Protein AF-A0A9N8JIZ4-F1 (afdb_monomer_lite)

Organism: NCBI:txid2773715

Structure (mmCIF, N/CA/C/O backbone):
data_AF-A0A9N8JIZ4-F1
#
_entry.id   AF-A0A9N8JIZ4-F1
#
loop_
_atom_site.group_PDB
_atom_site.id
_atom_site.type_symbol
_atom_site.label_atom_id
_atom_site.label_alt_id
_atom_site.label_comp_id
_atom_site.label_asym_id
_atom_site.label_entity_id
_atom_site.label_seq_id
_atom_site.pdbx_PDB_ins_code
_atom_site.Cartn_x
_atom_site.Cartn_y
_atom_site.Cartn_z
_atom_site.occupancy
_atom_site.B_iso_or_equiv
_atom_site.auth_seq_id
_atom_site.auth_comp_id
_atom_site.auth_asym_id
_atom_site.auth_atom_id
_atom_site.pdbx_PDB_model_num
ATOM 1 N N . MET A 1 1 ? 1.428 -11.146 18.922 1.00 60.75 1 MET A N 1
ATOM 2 C CA . MET A 1 1 ? 2.592 -10.804 18.073 1.00 60.75 1 MET A CA 1
ATOM 3 C C . MET A 1 1 ? 3.379 -9.649 18.694 1.00 60.75 1 MET A C 1
ATOM 5 O O . MET A 1 1 ? 3.473 -8.574 18.127 1.00 60.75 1 MET A O 1
ATOM 9 N N . LEU A 1 2 ? 3.908 -9.842 19.907 1.00 78.75 2 LEU A N 1
ATOM 10 C CA . LEU A 1 2 ? 4.490 -8.734 20.681 1.00 78.75 2 LEU A CA 1
ATOM 11 C C . LEU A 1 2 ? 5.958 -8.470 20.294 1.00 78.75 2 LEU A C 1
ATOM 13 O O . LEU A 1 2 ? 6.386 -7.326 20.241 1.00 78.75 2 LEU A O 1
ATOM 17 N N . THR A 1 3 ? 6.704 -9.521 19.939 1.00 86.69 3 THR A N 1
ATOM 18 C CA . THR A 1 3 ? 8.111 -9.437 19.508 1.00 86.69 3 THR A CA 1
ATOM 19 C C . THR A 1 3 ? 8.297 -9.152 18.018 1.00 86.69 3 THR A C 1
ATOM 21 O O . THR A 1 3 ? 9.381 -8.745 17.617 1.00 86.69 3 THR A O 1
ATOM 24 N N . THR A 1 4 ? 7.266 -9.332 17.190 1.00 91.75 4 THR A N 1
ATOM 25 C CA . THR A 1 4 ? 7.319 -9.034 15.747 1.00 91.75 4 THR A CA 1
ATOM 26 C C . THR A 1 4 ? 6.972 -7.579 15.444 1.00 91.75 4 THR A C 1
ATOM 28 O O . THR A 1 4 ? 7.539 -6.996 14.531 1.00 91.75 4 THR A O 1
ATOM 31 N N . LEU A 1 5 ? 6.122 -6.955 16.265 1.00 87.38 5 LEU A N 1
ATOM 32 C CA . LEU A 1 5 ? 5.761 -5.538 16.172 1.00 87.38 5 LEU A CA 1
ATOM 33 C C . LEU A 1 5 ? 6.977 -4.587 16.050 1.00 87.38 5 LEU A C 1
ATOM 35 O O . LEU A 1 5 ? 6.955 -3.739 15.158 1.00 87.38 5 LEU A O 1
ATOM 39 N N . PRO A 1 6 ? 8.064 -4.717 16.844 1.00 86.88 6 PRO A N 1
ATOM 40 C CA . PRO A 1 6 ? 9.241 -3.862 16.669 1.00 86.88 6 PRO A CA 1
ATOM 41 C C . PRO A 1 6 ? 9.963 -4.073 15.330 1.00 86.88 6 PRO A C 1
ATOM 43 O O . PRO A 1 6 ? 10.518 -3.116 14.794 1.00 86.88 6 PRO A O 1
ATOM 46 N N . LEU A 1 7 ? 9.944 -5.290 14.773 1.00 90.25 7 LEU A N 1
ATOM 47 C CA . LEU A 1 7 ? 10.554 -5.579 13.473 1.00 90.25 7 LEU A CA 1
ATOM 48 C C . LEU A 1 7 ? 9.746 -4.935 12.336 1.00 90.25 7 LEU A C 1
ATOM 50 O O . LEU A 1 7 ? 10.314 -4.255 11.487 1.00 90.25 7 LEU A O 1
ATOM 54 N N . GLU A 1 8 ? 8.421 -5.080 12.358 1.00 90.25 8 GLU A N 1
ATOM 55 C CA . GLU A 1 8 ? 7.528 -4.485 11.353 1.00 90.25 8 GLU A CA 1
ATOM 56 C C . GLU A 1 8 ? 7.572 -2.948 11.404 1.00 90.25 8 GLU A C 1
ATOM 58 O O . GLU A 1 8 ? 7.699 -2.279 10.378 1.00 90.25 8 GLU A O 1
ATOM 63 N N . ALA A 1 9 ? 7.553 -2.366 12.610 1.00 89.62 9 ALA A N 1
ATOM 64 C CA . ALA A 1 9 ? 7.657 -0.919 12.794 1.00 89.62 9 ALA A CA 1
ATOM 65 C C . ALA A 1 9 ? 9.002 -0.361 12.299 1.00 89.62 9 ALA A C 1
ATOM 67 O O . ALA A 1 9 ? 9.046 0.753 11.774 1.00 89.62 9 ALA A O 1
ATOM 68 N N . PHE A 1 10 ? 10.089 -1.132 12.424 1.00 90.94 10 PHE A N 1
ATOM 69 C CA . PHE A 1 10 ? 11.391 -0.760 11.876 1.00 90.94 10 PHE A CA 1
ATOM 70 C C . PHE A 1 10 ? 11.347 -0.663 10.348 1.00 90.94 10 PHE A C 1
ATOM 72 O O . PHE A 1 10 ? 11.764 0.356 9.801 1.00 90.94 10 PHE A O 1
ATOM 79 N N . VAL A 1 11 ? 10.792 -1.673 9.668 1.00 92.56 11 VAL A N 1
ATOM 80 C CA . VAL A 1 11 ? 10.683 -1.681 8.200 1.00 92.56 11 VAL A CA 1
ATOM 81 C C . VAL A 1 11 ? 9.792 -0.537 7.713 1.00 92.56 11 VAL A C 1
ATOM 83 O O . VAL A 1 11 ? 10.194 0.212 6.823 1.00 92.56 11 VAL A O 1
ATOM 86 N N . CYS A 1 12 ? 8.625 -0.332 8.331 1.00 90.94 12 CYS A N 1
ATOM 87 C CA . CYS A 1 12 ? 7.721 0.765 7.975 1.00 90.94 12 CYS A CA 1
ATOM 88 C C . CYS A 1 12 ? 8.390 2.137 8.130 1.00 90.94 12 CYS A C 1
ATOM 90 O O . CYS A 1 12 ? 8.325 2.966 7.221 1.00 90.94 12 CYS A O 1
ATOM 92 N N . ARG A 1 13 ? 9.075 2.375 9.256 1.00 91.62 13 ARG A N 1
ATOM 93 C CA . ARG A 1 13 ? 9.784 3.636 9.507 1.00 91.62 13 ARG A CA 1
ATOM 94 C C . ARG A 1 13 ? 10.907 3.860 8.497 1.00 91.62 13 ARG A C 1
ATOM 96 O O . ARG A 1 13 ? 11.057 4.977 8.011 1.00 91.62 13 ARG A O 1
ATOM 103 N N . GLU A 1 14 ? 11.681 2.824 8.181 1.00 90.06 14 GLU A N 1
ATOM 104 C CA . GLU A 1 14 ? 12.797 2.917 7.236 1.00 90.06 14 GLU A CA 1
ATOM 105 C C . GLU A 1 14 ? 12.311 3.287 5.830 1.00 90.06 14 GLU A C 1
ATOM 107 O O . GLU A 1 14 ? 12.843 4.211 5.216 1.00 90.06 14 GLU A O 1
ATOM 112 N N . VAL A 1 15 ? 11.238 2.647 5.351 1.00 91.25 15 VAL A N 1
ATOM 113 C CA . VAL A 1 15 ? 10.636 2.958 4.044 1.00 91.25 15 VAL A CA 1
ATOM 114 C C . VAL A 1 15 ? 10.089 4.388 4.010 1.00 91.25 15 VAL A C 1
ATOM 116 O O . VAL A 1 15 ? 10.321 5.109 3.039 1.00 91.25 15 VAL A O 1
ATOM 119 N N . MET A 1 16 ? 9.404 4.835 5.070 1.00 88.88 16 MET A N 1
ATOM 120 C CA . MET A 1 16 ? 8.899 6.212 5.159 1.00 88.88 16 MET A CA 1
ATOM 121 C C . MET A 1 16 ? 10.032 7.242 5.170 1.00 88.88 16 MET A C 1
ATOM 123 O O . MET A 1 16 ? 9.935 8.265 4.493 1.00 88.88 16 MET A O 1
ATOM 127 N N . ASN A 1 17 ? 11.111 6.975 5.909 1.00 89.12 17 ASN A N 1
ATOM 128 C CA . ASN A 1 17 ? 12.254 7.877 5.982 1.00 89.12 17 ASN A CA 1
ATOM 129 C C . ASN A 1 17 ? 13.000 7.945 4.643 1.00 89.12 17 ASN A C 1
ATOM 131 O O . ASN A 1 17 ? 13.322 9.034 4.180 1.00 89.12 17 ASN A O 1
ATOM 135 N N . LEU A 1 18 ? 13.190 6.802 3.977 1.00 89.31 18 LEU A N 1
ATOM 136 C CA . LEU A 1 18 ? 13.806 6.745 2.653 1.00 89.31 18 LEU A CA 1
ATOM 137 C C . LEU A 1 18 ? 12.977 7.494 1.598 1.00 89.31 18 LEU A C 1
ATOM 139 O O . LEU A 1 18 ? 13.546 8.170 0.745 1.00 89.31 18 LEU A O 1
ATOM 143 N N . TYR A 1 19 ? 11.646 7.395 1.654 1.00 87.62 19 TYR A N 1
ATOM 144 C CA . TYR A 1 19 ? 10.762 8.043 0.683 1.00 87.62 19 TYR A CA 1
ATOM 145 C C . TYR A 1 19 ? 10.642 9.560 0.895 1.00 87.62 19 TYR A C 1
ATOM 147 O O . TYR A 1 19 ? 10.717 10.317 -0.070 1.00 87.62 19 TYR A O 1
ATOM 155 N N . TYR A 1 20 ? 10.465 10.016 2.142 1.00 84.38 20 TYR A N 1
ATOM 156 C CA . TYR A 1 20 ? 10.225 11.434 2.442 1.00 84.38 20 TYR A CA 1
ATOM 157 C C . TYR A 1 20 ? 11.496 12.239 2.748 1.00 84.38 20 TYR A C 1
ATOM 159 O O . TYR A 1 20 ? 11.562 13.412 2.392 1.00 84.38 20 TYR A O 1
ATOM 167 N N . PHE A 1 21 ? 12.506 11.639 3.384 1.00 83.12 21 PHE A N 1
ATOM 168 C CA . PHE A 1 21 ? 13.685 12.339 3.913 1.00 83.12 21 PHE A CA 1
ATOM 169 C C . PHE A 1 21 ? 14.996 11.633 3.543 1.00 83.12 21 PHE A C 1
ATOM 171 O O . PHE A 1 21 ? 15.882 11.456 4.375 1.00 83.12 21 PHE A O 1
ATOM 178 N N . SER A 1 22 ? 15.148 11.261 2.269 1.00 75.12 22 SER A N 1
ATOM 179 C CA . SER A 1 22 ? 16.329 10.525 1.779 1.00 75.12 22 SER A CA 1
ATOM 180 C C . SER A 1 22 ? 17.684 11.207 2.032 1.00 75.12 22 SER A C 1
ATOM 182 O O . SER A 1 22 ? 18.708 10.531 2.011 1.00 75.12 22 SER A O 1
ATOM 184 N N . HIS A 1 23 ? 17.705 12.530 2.236 1.00 74.62 23 HIS A N 1
ATOM 185 C CA . HIS A 1 23 ? 18.923 13.345 2.338 1.00 74.62 23 HIS A CA 1
ATOM 186 C C . HIS A 1 23 ? 19.117 14.043 3.692 1.00 74.62 23 HIS A C 1
ATOM 188 O O . HIS A 1 23 ? 20.072 14.806 3.841 1.00 74.62 23 HIS A O 1
ATOM 194 N N . GLU A 1 24 ? 18.247 13.816 4.678 1.00 76.00 24 GLU A N 1
ATOM 195 C CA . GLU A 1 24 ? 18.346 14.498 5.972 1.00 76.00 24 GLU A CA 1
ATOM 196 C C . GLU A 1 24 ? 18.930 13.590 7.060 1.00 76.00 24 GLU A C 1
ATOM 198 O O . GLU A 1 24 ? 18.720 12.377 7.073 1.00 76.00 24 GLU A O 1
ATOM 203 N N . ALA A 1 25 ? 19.708 14.188 7.967 1.00 76.50 25 ALA A N 1
ATOM 204 C CA . ALA A 1 25 ? 20.333 13.473 9.071 1.00 76.50 25 ALA A CA 1
ATOM 205 C C . ALA A 1 25 ? 19.291 12.976 10.087 1.00 76.50 25 ALA A C 1
ATOM 207 O O . ALA A 1 25 ? 18.153 13.442 10.140 1.00 76.50 25 ALA A O 1
ATOM 208 N N . PHE A 1 26 ? 19.698 12.013 10.913 1.00 77.69 26 PHE A N 1
ATOM 209 C CA . PHE A 1 26 ? 18.827 11.421 11.920 1.00 77.69 26 PHE A CA 1
ATOM 210 C C . PHE A 1 26 ? 18.359 12.457 12.951 1.00 77.69 26 PHE A C 1
ATOM 212 O O . PHE A 1 26 ? 19.157 12.952 13.747 1.00 77.69 26 PHE A O 1
ATOM 219 N N . ASP A 1 27 ? 17.049 12.702 12.984 1.00 83.19 27 ASP A N 1
ATOM 220 C CA . ASP A 1 27 ? 16.397 13.548 13.981 1.00 83.19 27 ASP A CA 1
ATOM 221 C C . ASP A 1 27 ? 15.565 12.699 14.966 1.00 83.19 27 ASP A C 1
ATOM 223 O O . ASP A 1 27 ? 14.594 12.044 14.556 1.00 83.19 27 ASP A O 1
ATOM 227 N N . PRO A 1 28 ? 15.853 12.744 16.282 1.00 83.38 28 PRO A N 1
ATOM 228 C CA . PRO A 1 28 ? 15.132 11.948 17.280 1.00 83.38 28 PRO A CA 1
ATOM 229 C C . PRO A 1 28 ? 13.647 12.331 17.389 1.00 83.38 28 PRO A C 1
ATOM 231 O O . PRO A 1 28 ? 12.799 11.467 17.606 1.00 83.38 28 PRO A O 1
ATOM 234 N N . ASN A 1 29 ? 13.300 13.602 17.163 1.00 86.38 29 ASN A N 1
ATOM 235 C CA . ASN A 1 29 ? 11.908 14.061 17.202 1.00 86.38 29 ASN A CA 1
ATOM 236 C C . ASN A 1 29 ? 11.066 13.445 16.073 1.00 86.38 29 ASN A C 1
ATOM 238 O O . ASN A 1 29 ? 9.941 13.009 16.308 1.00 86.38 29 ASN A O 1
ATOM 242 N N . ARG A 1 30 ? 11.617 13.34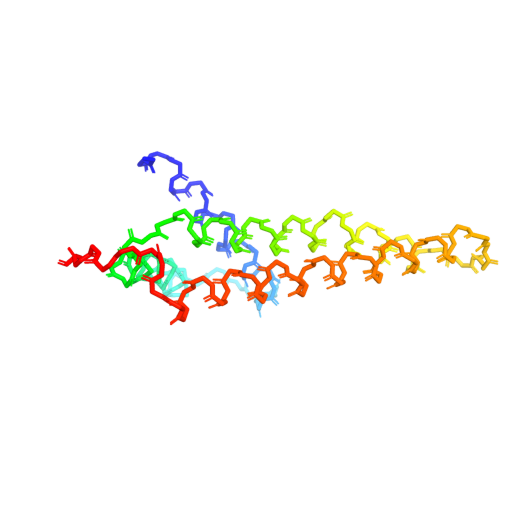5 14.856 1.00 83.19 30 ARG A N 1
ATOM 243 C CA . ARG A 1 30 ? 10.920 12.739 13.706 1.00 83.19 30 ARG A CA 1
ATOM 244 C C . ARG A 1 30 ? 10.719 11.249 13.907 1.00 83.19 30 ARG A C 1
ATOM 246 O O . ARG A 1 30 ? 9.654 10.718 13.605 1.00 83.19 30 ARG A O 1
ATOM 253 N N . HIS A 1 31 ? 11.730 10.595 14.470 1.00 87.88 31 HIS A N 1
ATOM 254 C CA . HIS A 1 31 ? 11.664 9.185 14.813 1.00 87.88 31 HIS A CA 1
ATOM 255 C C . HIS A 1 31 ? 10.510 8.888 15.773 1.00 87.88 31 HIS A C 1
ATOM 257 O O . HIS A 1 31 ? 9.738 7.953 15.544 1.00 87.88 31 HIS A O 1
ATOM 263 N N . LEU A 1 32 ? 10.373 9.697 16.829 1.00 89.62 32 LEU A N 1
ATOM 264 C CA . LEU A 1 32 ? 9.288 9.561 17.795 1.00 89.62 32 LEU A CA 1
ATOM 265 C C . LEU A 1 32 ? 7.926 9.810 17.143 1.00 89.62 32 LEU A C 1
ATOM 267 O O . LEU A 1 32 ? 7.026 8.992 17.322 1.00 89.62 32 LEU A O 1
ATOM 271 N N . ILE A 1 33 ? 7.780 10.872 16.345 1.00 90.88 33 ILE A N 1
ATOM 272 C CA . ILE A 1 33 ? 6.518 11.197 15.657 1.00 90.88 33 ILE A CA 1
ATOM 273 C C . ILE A 1 33 ? 6.087 10.069 14.706 1.00 90.88 33 ILE A C 1
ATOM 275 O O . ILE A 1 33 ? 4.946 9.623 14.770 1.00 90.88 33 ILE A O 1
ATOM 279 N N . LEU A 1 34 ? 6.988 9.557 13.861 1.00 89.88 34 LEU A N 1
ATOM 280 C CA . LEU A 1 34 ? 6.664 8.479 12.917 1.00 89.88 34 LEU A CA 1
ATOM 281 C C . LEU A 1 34 ? 6.265 7.184 13.630 1.00 89.88 34 LEU A C 1
ATOM 283 O O . LEU A 1 34 ? 5.273 6.551 13.274 1.00 89.88 34 LEU A O 1
ATOM 287 N N . THR A 1 35 ? 7.019 6.802 14.661 1.00 91.50 35 THR A N 1
ATOM 288 C CA . THR A 1 35 ? 6.764 5.554 15.391 1.00 91.50 35 THR A CA 1
ATOM 289 C C . THR A 1 35 ? 5.460 5.641 16.185 1.00 91.50 35 THR A C 1
ATOM 291 O O . THR A 1 35 ? 4.650 4.718 16.146 1.00 91.50 35 THR A O 1
ATOM 294 N N . THR A 1 36 ? 5.210 6.765 16.865 1.00 92.00 36 THR A N 1
ATOM 295 C CA . THR A 1 36 ? 3.945 6.986 17.588 1.00 92.00 36 THR A CA 1
ATOM 296 C C . THR A 1 36 ? 2.749 7.037 16.644 1.00 92.00 36 THR A C 1
ATOM 298 O O . THR A 1 36 ? 1.737 6.408 16.938 1.00 92.00 36 THR A O 1
ATOM 301 N N . ALA A 1 37 ? 2.866 7.685 15.482 1.00 93.00 37 ALA A N 1
ATOM 302 C CA . ALA A 1 37 ? 1.809 7.696 14.472 1.00 93.00 37 ALA A CA 1
ATOM 303 C C . ALA A 1 37 ? 1.493 6.286 13.933 1.00 93.00 37 ALA A C 1
ATOM 305 O O . ALA A 1 37 ? 0.321 5.925 13.801 1.00 93.00 37 ALA A O 1
ATOM 306 N N . LEU A 1 38 ? 2.513 5.459 13.673 1.00 91.12 38 LEU A N 1
ATOM 307 C CA . LEU A 1 38 ? 2.334 4.063 13.250 1.00 91.12 38 LEU A CA 1
ATOM 308 C C . LEU A 1 38 ? 1.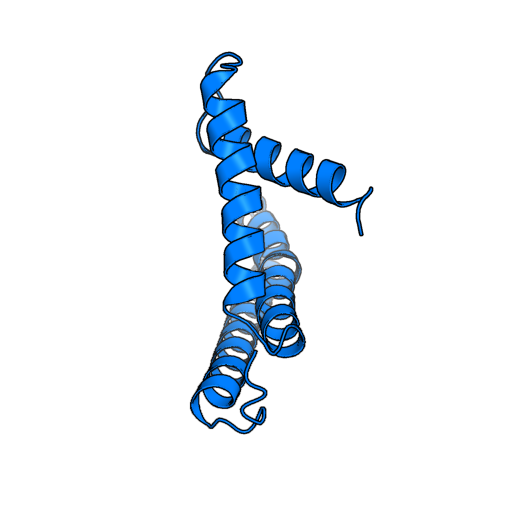607 3.230 14.315 1.00 91.12 38 LEU A C 1
ATOM 310 O O . LEU A 1 38 ? 0.662 2.511 14.003 1.00 91.12 38 LEU A O 1
ATOM 314 N N . VAL A 1 39 ? 2.001 3.355 15.584 1.00 92.19 39 VAL A N 1
ATOM 315 C CA . VAL A 1 39 ? 1.366 2.603 16.677 1.00 92.19 39 VAL A CA 1
ATOM 316 C C . VAL A 1 39 ? -0.069 3.078 16.923 1.00 92.19 39 VAL A C 1
ATOM 318 O O . VAL A 1 39 ? -0.966 2.250 17.068 1.00 92.19 39 VAL A O 1
ATOM 321 N N . ILE A 1 40 ? -0.314 4.392 16.923 1.00 93.12 40 ILE A N 1
ATOM 322 C CA . ILE A 1 40 ? -1.653 4.962 17.130 1.00 93.12 40 ILE A CA 1
ATOM 323 C C . ILE A 1 40 ? -2.591 4.599 15.976 1.00 93.12 40 ILE A C 1
ATOM 325 O O . ILE A 1 40 ? -3.744 4.263 16.224 1.00 93.12 40 ILE A O 1
ATOM 329 N N . SER A 1 41 ? -2.124 4.623 14.726 1.00 90.88 41 SER A N 1
ATOM 330 C CA . SER A 1 41 ? -2.951 4.217 13.580 1.00 90.88 41 SER A CA 1
ATOM 331 C C . SER A 1 41 ? -3.302 2.728 13.621 1.00 90.88 41 SER A C 1
ATOM 333 O O . SER A 1 41 ? -4.463 2.378 13.413 1.00 90.88 41 SER A O 1
ATOM 335 N N . ALA A 1 42 ? -2.348 1.860 13.975 1.00 89.06 42 ALA A N 1
ATOM 336 C CA . ALA A 1 42 ? -2.611 0.438 14.186 1.00 89.06 42 ALA A CA 1
ATOM 337 C C . ALA A 1 42 ? -3.622 0.205 15.325 1.00 89.06 42 ALA A C 1
ATOM 339 O O . ALA A 1 42 ? -4.565 -0.573 15.172 1.00 89.06 42 ALA A O 1
ATOM 340 N N . MET A 1 43 ? -3.469 0.921 16.442 1.00 89.44 43 MET A N 1
ATOM 341 C CA . MET A 1 43 ? -4.417 0.885 17.557 1.00 89.44 43 MET A CA 1
ATOM 342 C C . MET A 1 43 ? -5.806 1.381 17.133 1.00 89.44 43 MET A C 1
ATOM 344 O O . MET A 1 43 ? -6.803 0.736 17.440 1.00 89.44 43 MET A O 1
ATOM 348 N N . GLY A 1 44 ? -5.884 2.487 16.391 1.00 89.06 44 GLY A N 1
ATOM 349 C CA . GLY A 1 44 ? -7.139 3.047 15.890 1.00 89.06 44 GLY A CA 1
ATOM 350 C C . GLY A 1 44 ? -7.875 2.080 14.965 1.00 89.06 44 GLY A C 1
ATOM 351 O O . GLY A 1 44 ? -9.062 1.841 15.158 1.00 89.06 44 GLY A O 1
ATOM 352 N N . LEU A 1 45 ? -7.170 1.450 14.020 1.00 84.94 45 LEU A N 1
ATOM 353 C CA . LEU A 1 45 ? -7.746 0.410 13.162 1.00 84.94 45 LEU A CA 1
ATOM 354 C C . LEU A 1 45 ? -8.268 -0.781 13.971 1.00 84.94 45 LEU A C 1
ATOM 356 O O . LEU A 1 45 ? -9.340 -1.294 13.659 1.00 84.94 45 LEU A O 1
ATOM 360 N N . SER A 1 46 ? -7.552 -1.179 15.026 1.00 84.62 46 SER A N 1
ATOM 361 C CA . SER A 1 46 ? -7.984 -2.257 15.921 1.00 84.62 46 SER A CA 1
ATOM 362 C C . SER A 1 46 ? -9.229 -1.910 16.739 1.00 84.62 46 SER A C 1
ATOM 364 O O . SER A 1 46 ? -9.943 -2.825 17.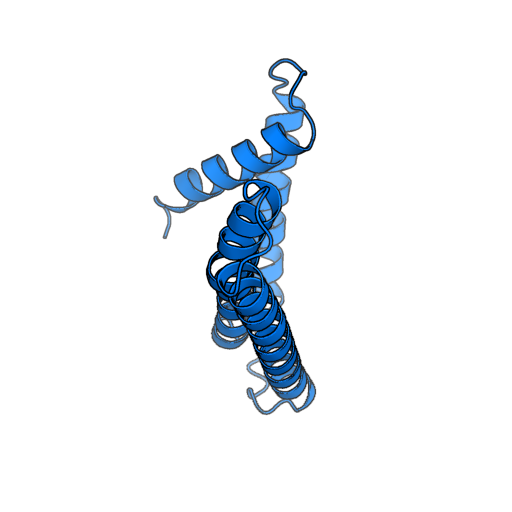131 1.00 84.62 46 SER A O 1
ATOM 366 N N . LEU A 1 47 ? -9.472 -0.629 17.035 1.00 84.38 47 LEU A N 1
ATOM 367 C CA . LEU A 1 47 ? -10.663 -0.180 17.764 1.00 84.38 47 LEU A CA 1
ATOM 368 C C . LEU A 1 47 ? -11.863 0.044 16.839 1.00 84.38 47 LEU A C 1
ATOM 370 O O . LEU A 1 47 ? -12.998 -0.165 17.247 1.00 84.38 47 LEU A O 1
ATOM 374 N N . LEU A 1 48 ? -11.618 0.483 15.603 1.00 79.75 48 LEU A N 1
ATOM 375 C CA . LEU A 1 48 ? -12.669 0.756 14.619 1.00 79.75 48 LEU A CA 1
ATOM 376 C C . LEU A 1 48 ? -13.156 -0.505 13.897 1.00 79.75 48 LEU A C 1
ATOM 378 O O . LEU A 1 48 ? -14.266 -0.519 13.373 1.00 79.75 48 LEU A O 1
ATOM 382 N N . THR A 1 49 ? -12.329 -1.549 13.840 1.00 76.81 49 THR A N 1
ATOM 383 C CA . THR A 1 49 ? -12.623 -2.760 13.074 1.00 76.81 49 THR A CA 1
ATOM 384 C C . THR A 1 49 ? -12.923 -3.925 14.009 1.00 76.81 49 THR A C 1
ATOM 386 O O . THR A 1 49 ? -12.010 -4.469 14.624 1.00 76.81 49 THR A O 1
ATOM 389 N N . CYS A 1 50 ? -14.179 -4.369 14.051 1.00 73.56 50 CYS A N 1
ATOM 390 C CA . CYS A 1 50 ? -14.545 -5.602 14.755 1.00 73.56 50 CYS A CA 1
ATOM 391 C C . CYS A 1 50 ? -14.271 -6.861 13.898 1.00 73.56 50 CYS A C 1
ATOM 393 O O . CYS A 1 50 ? -13.969 -7.924 14.436 1.00 73.56 50 CYS A O 1
ATOM 395 N N . ASP A 1 51 ? -14.240 -6.721 12.566 1.00 77.81 51 ASP A N 1
ATOM 396 C CA . ASP A 1 51 ? -13.911 -7.789 11.613 1.00 77.81 51 ASP A CA 1
ATOM 397 C C . ASP A 1 51 ? -12.493 -7.660 11.032 1.00 77.81 51 ASP A C 1
ATOM 399 O O . ASP A 1 51 ? -12.289 -7.194 9.905 1.00 77.81 51 ASP A O 1
ATOM 403 N N . LEU A 1 52 ? -11.484 -8.141 11.768 1.00 80.75 52 LEU A N 1
ATOM 404 C CA . LEU A 1 52 ? -10.097 -8.170 11.273 1.00 80.75 52 LEU A CA 1
ATOM 405 C C . LEU A 1 52 ? -9.957 -8.971 9.965 1.00 80.75 52 LEU A C 1
ATOM 407 O O . LEU A 1 52 ? -9.081 -8.677 9.154 1.00 80.75 52 LEU A O 1
ATOM 411 N N . GLY A 1 53 ? -10.828 -9.961 9.736 1.00 81.62 53 GLY A N 1
ATOM 412 C CA . GLY A 1 53 ? -10.819 -10.789 8.529 1.00 81.62 53 GLY A CA 1
ATOM 413 C C . GLY A 1 53 ? -11.057 -9.991 7.245 1.00 81.62 53 GLY A C 1
ATOM 414 O O . GLY A 1 53 ? -10.314 -10.166 6.283 1.00 81.62 53 GLY A O 1
ATOM 415 N N . ILE A 1 54 ? -12.027 -9.070 7.240 1.00 81.88 54 ILE A N 1
ATOM 416 C CA . ILE A 1 54 ? -12.319 -8.229 6.065 1.00 81.88 54 ILE A CA 1
ATOM 417 C C . ILE A 1 54 ? -11.162 -7.261 5.804 1.00 81.88 54 ILE A C 1
ATOM 419 O O . ILE A 1 54 ? -10.767 -7.057 4.656 1.00 81.88 54 ILE A O 1
ATOM 423 N N . VAL A 1 55 ? -10.575 -6.699 6.864 1.00 85.00 55 VAL A N 1
ATOM 424 C CA . VAL A 1 55 ? -9.420 -5.802 6.732 1.00 85.00 55 VAL A CA 1
ATOM 425 C C . VAL A 1 55 ? -8.200 -6.547 6.200 1.00 85.00 55 VAL A C 1
ATOM 427 O O . VAL A 1 55 ? -7.529 -6.037 5.305 1.00 85.00 55 VAL A O 1
ATOM 430 N N . PHE A 1 56 ? -7.929 -7.765 6.668 1.00 86.00 56 PHE A N 1
ATOM 431 C CA . PHE A 1 56 ? -6.842 -8.579 6.125 1.00 86.00 56 PHE A CA 1
ATOM 432 C C . PHE A 1 56 ? -7.109 -9.055 4.693 1.00 86.00 56 PHE A C 1
ATOM 434 O O . PHE A 1 56 ? -6.170 -9.073 3.900 1.00 86.00 56 PHE A O 1
ATOM 441 N N . GLU A 1 57 ? -8.355 -9.371 4.322 1.00 87.50 57 GLU A N 1
ATOM 442 C CA . GLU A 1 57 ? -8.737 -9.675 2.932 1.00 87.50 57 GLU A CA 1
ATOM 443 C C . GLU A 1 57 ? -8.453 -8.466 2.024 1.00 87.50 57 GLU A C 1
ATOM 445 O O . GLU A 1 57 ? -7.799 -8.602 0.991 1.00 87.50 57 GLU A O 1
ATOM 450 N N . LEU A 1 58 ? -8.855 -7.263 2.448 1.00 88.19 58 LEU A N 1
ATOM 451 C CA . LEU A 1 58 ? -8.665 -6.024 1.694 1.00 88.19 58 LEU A CA 1
ATOM 452 C C . LEU A 1 58 ? -7.185 -5.618 1.580 1.00 88.19 58 LEU A C 1
ATOM 454 O O . LEU A 1 58 ? -6.679 -5.374 0.481 1.00 88.19 58 LEU A O 1
ATOM 458 N N . VAL A 1 59 ? -6.476 -5.535 2.706 1.00 90.12 59 VAL A N 1
ATOM 459 C CA . VAL A 1 59 ? -5.063 -5.120 2.750 1.00 90.12 59 VAL A CA 1
ATOM 460 C C . VAL A 1 59 ? -4.174 -6.177 2.096 1.00 90.12 59 VAL A C 1
ATOM 462 O O . VAL A 1 59 ? -3.260 -5.841 1.342 1.00 90.12 59 VAL A O 1
ATOM 465 N N . GLY A 1 60 ? -4.463 -7.459 2.322 1.00 89.75 60 GLY A N 1
ATOM 466 C CA . GLY A 1 60 ? -3.751 -8.574 1.708 1.00 89.75 60 GLY A CA 1
ATOM 467 C C . GLY A 1 60 ? -3.930 -8.603 0.192 1.00 89.75 60 GLY A C 1
ATOM 468 O O . GLY A 1 60 ? -2.942 -8.681 -0.535 1.00 89.75 60 GLY A O 1
ATOM 469 N N . ALA A 1 61 ? -5.163 -8.458 -0.306 1.00 89.31 61 ALA A N 1
ATOM 470 C CA . ALA A 1 61 ? -5.421 -8.445 -1.744 1.00 89.31 61 ALA A CA 1
ATOM 471 C C . ALA A 1 61 ? -4.759 -7.248 -2.443 1.00 89.31 61 ALA A C 1
ATOM 473 O O . ALA A 1 61 ? -4.139 -7.415 -3.493 1.00 89.31 61 ALA A O 1
ATOM 474 N N . THR A 1 62 ? -4.852 -6.048 -1.866 1.00 90.94 62 THR A N 1
ATOM 475 C CA . THR A 1 62 ? -4.286 -4.828 -2.470 1.00 90.94 62 THR A CA 1
ATOM 476 C C . THR A 1 62 ? -2.756 -4.846 -2.487 1.00 90.94 62 THR A C 1
ATOM 478 O O . THR A 1 62 ? -2.154 -4.618 -3.539 1.00 90.94 62 THR A O 1
ATOM 481 N N . SER A 1 63 ? -2.114 -5.183 -1.363 1.00 92.56 63 SER A N 1
ATOM 482 C CA . SER A 1 63 ? -0.648 -5.254 -1.271 1.00 92.56 63 SER A CA 1
ATOM 483 C C . SER A 1 63 ? -0.058 -6.376 -2.133 1.00 92.56 63 SER A C 1
ATOM 485 O O . SER A 1 63 ? 0.905 -6.138 -2.866 1.00 92.56 63 SER A O 1
ATOM 487 N N . ALA A 1 64 ? -0.667 -7.567 -2.138 1.00 91.38 64 ALA A N 1
ATOM 488 C CA . ALA A 1 64 ? -0.220 -8.676 -2.977 1.00 91.38 64 ALA A CA 1
ATOM 489 C C . ALA A 1 64 ? -0.364 -8.355 -4.470 1.00 91.38 64 ALA A C 1
ATOM 491 O O . ALA A 1 64 ? 0.561 -8.612 -5.240 1.00 91.38 64 ALA A O 1
ATOM 492 N N . CYS A 1 65 ? -1.478 -7.745 -4.894 1.00 91.56 65 CYS A N 1
ATOM 493 C CA . CYS A 1 65 ? -1.661 -7.386 -6.301 1.00 91.56 65 CYS A CA 1
ATOM 494 C C . CYS A 1 65 ? -0.654 -6.325 -6.758 1.00 91.56 65 CYS A C 1
ATOM 496 O O . CYS A 1 65 ? -0.073 -6.456 -7.837 1.00 91.56 65 CYS A O 1
ATOM 498 N N . ALA A 1 66 ? -0.396 -5.311 -5.928 1.00 90.81 66 ALA A N 1
ATOM 499 C CA . ALA A 1 66 ? 0.589 -4.281 -6.232 1.00 90.81 66 ALA A CA 1
ATOM 500 C C . ALA A 1 66 ? 2.005 -4.863 -6.390 1.00 90.81 66 ALA A C 1
ATOM 502 O O . ALA A 1 66 ? 2.700 -4.562 -7.364 1.00 90.81 66 ALA A O 1
ATOM 503 N N . LEU A 1 67 ? 2.425 -5.735 -5.471 1.00 90.62 67 LEU A N 1
ATOM 504 C CA . LEU A 1 67 ? 3.782 -6.284 -5.470 1.00 90.62 67 LEU A CA 1
ATOM 505 C C . LEU A 1 67 ? 3.985 -7.434 -6.463 1.00 90.62 67 LEU A C 1
ATOM 507 O O . LEU A 1 67 ? 5.084 -7.569 -6.988 1.00 90.62 67 LEU A O 1
ATOM 511 N N . ALA A 1 68 ? 2.966 -8.252 -6.741 1.00 91.69 68 ALA A N 1
ATOM 512 C CA . ALA A 1 68 ? 3.098 -9.413 -7.626 1.00 91.69 68 ALA A CA 1
ATOM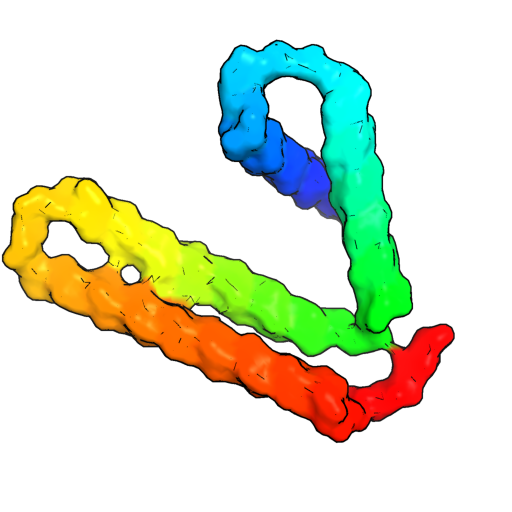 513 C C . ALA A 1 68 ? 2.751 -9.100 -9.089 1.00 91.69 68 ALA A C 1
ATOM 515 O O . ALA A 1 68 ? 3.468 -9.526 -9.994 1.00 91.69 68 ALA A O 1
ATOM 516 N N . TYR A 1 69 ? 1.672 -8.349 -9.340 1.00 89.06 69 TYR A N 1
ATOM 517 C CA . TYR A 1 69 ? 1.170 -8.111 -10.700 1.00 89.06 69 TYR A CA 1
ATOM 518 C C . TYR A 1 69 ? 1.583 -6.762 -11.290 1.00 89.06 69 TYR A C 1
ATOM 520 O O . TYR A 1 69 ? 1.621 -6.631 -12.511 1.00 89.06 69 TYR A O 1
ATOM 528 N N . ILE A 1 70 ? 1.885 -5.756 -10.462 1.00 88.06 70 ILE A N 1
ATOM 529 C CA . ILE A 1 70 ? 2.143 -4.391 -10.945 1.00 88.06 70 ILE A CA 1
ATOM 530 C C . ILE A 1 70 ? 3.643 -4.074 -10.944 1.00 88.06 70 ILE A C 1
ATOM 532 O O . ILE A 1 70 ? 4.184 -3.670 -11.974 1.00 88.06 70 ILE A O 1
ATOM 536 N N . LEU A 1 71 ? 4.339 -4.294 -9.826 1.00 88.50 71 LEU A N 1
ATOM 537 C CA . LEU A 1 71 ? 5.739 -3.884 -9.665 1.00 88.50 71 LEU A CA 1
ATOM 538 C C . LEU A 1 71 ? 6.723 -4.627 -10.603 1.00 88.50 71 LEU A C 1
ATOM 540 O O . LEU A 1 71 ? 7.470 -3.943 -11.308 1.00 88.50 71 LEU A O 1
ATOM 544 N N . PRO A 1 72 ? 6.723 -5.973 -10.717 1.00 89.06 72 PRO A N 1
ATOM 545 C CA . PRO A 1 72 ? 7.691 -6.683 -11.557 1.00 89.06 72 PRO A CA 1
ATOM 546 C C . PRO A 1 72 ? 7.531 -6.377 -13.057 1.00 89.06 72 PRO A C 1
ATOM 548 O O . PRO A 1 72 ? 8.537 -6.078 -13.710 1.00 89.06 72 PRO A O 1
ATOM 551 N N . PRO A 1 73 ? 6.304 -6.358 -13.626 1.00 88.81 73 PRO A N 1
ATOM 552 C CA . PRO A 1 73 ? 6.107 -5.970 -15.021 1.00 88.81 73 PRO A CA 1
ATOM 553 C C . PRO A 1 73 ? 6.452 -4.503 -15.293 1.00 88.81 73 PRO A C 1
ATOM 555 O O . PRO A 1 73 ? 7.010 -4.202 -16.346 1.00 88.81 73 PRO A O 1
ATOM 558 N N . LEU A 1 74 ? 6.188 -3.582 -14.355 1.00 86.31 74 LEU A N 1
ATOM 559 C CA . LEU A 1 74 ? 6.602 -2.181 -14.497 1.00 86.31 74 LEU A CA 1
ATOM 560 C C . LEU A 1 74 ? 8.124 -2.039 -14.551 1.00 86.31 74 LEU A C 1
ATOM 562 O O . LEU A 1 74 ? 8.632 -1.307 -15.403 1.00 86.31 74 LEU A O 1
ATOM 566 N N . CYS A 1 75 ? 8.852 -2.753 -13.690 1.00 87.00 75 CYS A N 1
ATOM 567 C CA . CYS A 1 75 ? 10.311 -2.802 -13.743 1.00 87.00 75 CYS A CA 1
ATOM 568 C C . CYS A 1 75 ? 10.796 -3.363 -15.088 1.00 87.00 75 CYS A C 1
ATOM 570 O O . CYS A 1 75 ? 11.674 -2.768 -15.712 1.00 87.00 75 CYS A O 1
ATOM 572 N N . TYR A 1 76 ? 10.181 -4.444 -15.582 1.00 87.19 76 TYR A N 1
ATOM 573 C CA . TYR A 1 76 ? 10.515 -5.021 -16.886 1.00 87.19 76 TYR A CA 1
ATOM 574 C C . TYR A 1 76 ? 10.301 -4.020 -18.028 1.00 87.19 76 TYR A C 1
ATOM 576 O O . TYR A 1 76 ? 11.212 -3.791 -18.818 1.00 87.19 76 TYR A O 1
ATOM 584 N N . VAL A 1 77 ? 9.141 -3.359 -18.091 1.00 85.88 77 VAL A N 1
ATOM 585 C CA . VAL A 1 77 ? 8.822 -2.373 -19.140 1.00 85.88 77 VAL A CA 1
ATOM 586 C C . VAL A 1 77 ? 9.734 -1.144 -19.065 1.00 85.88 77 VAL A C 1
ATOM 588 O O . VAL A 1 77 ? 10.090 -0.587 -20.101 1.00 85.88 77 VAL A O 1
ATOM 591 N N . LYS A 1 78 ? 10.138 -0.713 -17.862 1.00 84.31 78 LYS A N 1
ATOM 592 C CA . LYS A 1 78 ? 11.035 0.440 -17.681 1.00 84.31 78 LYS A CA 1
ATOM 593 C C . LYS A 1 78 ? 12.486 0.150 -18.068 1.00 84.31 78 LYS A C 1
ATOM 595 O O . LYS A 1 78 ? 13.138 1.054 -18.586 1.00 84.31 78 LYS A O 1
ATOM 600 N N . LEU A 1 79 ? 12.993 -1.062 -17.828 1.00 86.12 79 LEU A N 1
ATOM 601 C CA . LEU A 1 79 ? 14.364 -1.436 -18.204 1.00 86.12 79 LEU A CA 1
ATOM 602 C C . LEU A 1 79 ? 14.480 -1.927 -19.656 1.00 86.12 79 LEU A C 1
ATOM 604 O O . LEU A 1 79 ? 15.529 -1.765 -20.282 1.00 86.12 79 LEU A O 1
ATOM 608 N N . THR A 1 80 ? 13.420 -2.508 -20.215 1.00 82.31 80 THR A N 1
ATOM 609 C CA . THR A 1 80 ? 13.439 -3.052 -21.574 1.00 82.31 80 THR A CA 1
ATOM 610 C C . THR A 1 80 ? 13.360 -1.945 -22.629 1.00 82.31 80 THR A C 1
ATOM 612 O O . THR A 1 80 ? 12.367 -1.239 -22.766 1.00 82.31 80 THR A O 1
ATOM 615 N N . LYS A 1 81 ? 14.414 -1.827 -23.450 1.00 70.12 81 LYS A N 1
ATOM 616 C CA . LYS A 1 81 ? 14.473 -0.920 -24.618 1.00 70.12 81 LYS A CA 1
ATOM 617 C C . LYS A 1 81 ? 13.858 -1.510 -25.896 1.00 70.12 81 LYS A C 1
ATOM 619 O O . LYS A 1 81 ? 13.672 -0.785 -26.870 1.00 70.12 81 LYS A O 1
ATOM 624 N N . ARG A 1 82 ? 13.584 -2.820 -25.930 1.00 71.88 82 ARG A N 1
ATOM 625 C CA . ARG A 1 82 ? 13.045 -3.530 -27.102 1.00 71.88 82 ARG A CA 1
ATOM 626 C C . ARG A 1 82 ? 11.554 -3.789 -26.938 1.00 71.88 82 ARG A C 1
ATOM 628 O O . ARG A 1 82 ? 11.133 -4.385 -25.961 1.00 71.88 82 ARG A O 1
ATOM 635 N N . ARG A 1 83 ? 10.756 -3.391 -27.925 1.00 65.00 83 ARG A N 1
ATOM 636 C CA . ARG A 1 83 ? 9.309 -3.622 -27.921 1.00 65.00 83 ARG A CA 1
ATOM 637 C C . ARG A 1 83 ? 9.022 -5.031 -28.457 1.00 65.00 83 ARG A C 1
ATOM 639 O O . ARG A 1 83 ? 8.770 -5.197 -29.645 1.00 65.00 83 ARG A O 1
ATOM 646 N N . THR A 1 84 ? 9.164 -6.046 -27.605 1.00 81.62 84 THR A N 1
ATOM 647 C CA . THR A 1 84 ? 8.857 -7.455 -27.923 1.00 81.62 84 THR A CA 1
ATOM 648 C C . THR A 1 84 ? 7.440 -7.830 -27.470 1.00 81.62 84 THR A C 1
ATOM 650 O O . THR A 1 84 ? 6.767 -7.066 -26.774 1.00 81.62 84 THR A O 1
ATOM 653 N N . TRP A 1 85 ? 6.974 -9.025 -27.854 1.00 78.94 85 TRP A N 1
ATOM 654 C CA . TRP A 1 85 ? 5.709 -9.617 -27.381 1.00 78.94 85 TRP A CA 1
ATOM 655 C C . TRP A 1 85 ? 5.611 -9.681 -25.846 1.00 78.94 85 TRP A C 1
ATOM 657 O O . TRP A 1 85 ? 4.527 -9.568 -25.279 1.00 78.94 85 TRP A O 1
ATOM 667 N N . GLU A 1 86 ? 6.748 -9.785 -25.164 1.00 81.19 86 GLU A N 1
ATOM 668 C CA . GLU A 1 86 ? 6.842 -9.802 -23.703 1.00 81.19 86 GLU A CA 1
ATOM 669 C C . GLU A 1 86 ? 6.424 -8.466 -23.074 1.00 81.19 86 GLU A C 1
ATOM 671 O O . GLU A 1 86 ? 5.814 -8.447 -22.009 1.00 81.19 86 GLU A O 1
ATOM 676 N N . THR A 1 87 ? 6.676 -7.334 -23.746 1.00 81.75 87 THR A N 1
ATOM 677 C CA . THR A 1 87 ? 6.197 -6.022 -23.284 1.00 81.75 87 THR A CA 1
ATOM 678 C C . THR A 1 87 ? 4.670 -5.959 -23.324 1.00 81.75 87 THR A C 1
ATOM 680 O O . THR A 1 87 ? 4.050 -5.415 -22.414 1.00 81.75 87 THR A O 1
ATOM 683 N N . TYR A 1 88 ? 4.047 -6.538 -24.355 1.00 84.00 88 TYR A N 1
ATOM 684 C CA . TYR A 1 88 ? 2.589 -6.626 -24.439 1.00 84.00 88 TYR A CA 1
ATOM 685 C C . TYR A 1 88 ? 2.022 -7.526 -23.332 1.00 84.00 88 TYR A C 1
ATOM 687 O O . TYR A 1 88 ? 1.097 -7.116 -22.633 1.00 84.00 88 TYR A O 1
ATOM 695 N N . ALA A 1 89 ? 2.634 -8.691 -23.093 1.00 86.38 89 ALA A N 1
ATOM 696 C CA . ALA A 1 89 ? 2.265 -9.573 -21.985 1.00 86.38 89 ALA A CA 1
ATOM 697 C C . ALA A 1 89 ? 2.394 -8.881 -20.613 1.00 86.38 89 ALA A C 1
ATOM 699 O O . ALA A 1 89 ? 1.510 -9.018 -19.770 1.00 86.38 89 ALA A O 1
ATOM 700 N N . ALA A 1 90 ? 3.434 -8.067 -20.408 1.00 87.62 90 ALA A N 1
ATOM 701 C CA . ALA A 1 90 ? 3.608 -7.274 -19.192 1.00 87.62 90 ALA A CA 1
ATOM 702 C C . ALA A 1 90 ? 2.453 -6.278 -18.972 1.00 87.62 90 ALA A C 1
ATOM 704 O O . ALA A 1 90 ? 1.920 -6.191 -17.866 1.00 87.62 90 ALA A O 1
ATOM 705 N N . TYR A 1 91 ? 2.008 -5.574 -20.019 1.00 88.00 91 TYR A N 1
ATOM 706 C CA . TYR A 1 91 ? 0.838 -4.689 -19.932 1.00 88.00 91 TYR A CA 1
ATOM 707 C C . TYR A 1 91 ? -0.463 -5.452 -19.638 1.00 88.00 91 TYR A C 1
ATOM 709 O O . TYR A 1 91 ? -1.298 -4.968 -18.868 1.00 88.00 91 TYR A O 1
ATOM 717 N N . VAL A 1 92 ? -0.634 -6.655 -20.194 1.00 91.50 92 VAL A N 1
ATOM 718 C CA . VAL A 1 92 ? -1.785 -7.522 -19.889 1.00 91.50 92 VAL A CA 1
ATOM 719 C C . VAL A 1 92 ? -1.766 -7.968 -18.421 1.00 91.50 92 VAL A C 1
ATOM 721 O O . VAL A 1 92 ? -2.788 -7.870 -17.748 1.00 91.50 92 VAL A O 1
ATOM 724 N N . CYS A 1 93 ? -0.613 -8.365 -17.876 1.00 90.94 93 CYS A N 1
ATOM 725 C CA . CYS A 1 93 ? -0.493 -8.712 -16.455 1.00 90.94 93 CYS A CA 1
ATOM 726 C C . CYS A 1 93 ? -0.834 -7.536 -15.526 1.00 90.94 93 CYS A C 1
ATOM 728 O O . CYS A 1 93 ? -1.559 -7.725 -14.550 1.00 90.94 93 CYS A O 1
ATOM 730 N N . ILE A 1 94 ? -0.370 -6.319 -15.844 1.00 91.19 94 ILE A N 1
ATOM 731 C CA . ILE A 1 94 ? -0.684 -5.118 -15.049 1.00 91.19 94 ILE A CA 1
ATOM 732 C C . ILE A 1 94 ? -2.189 -4.834 -15.079 1.00 91.19 94 ILE A C 1
ATOM 734 O O . ILE A 1 94 ? -2.800 -4.615 -14.036 1.00 91.19 94 ILE A O 1
ATOM 738 N N . THR A 1 95 ? -2.799 -4.842 -16.269 1.00 92.12 95 THR A N 1
ATOM 739 C CA . THR A 1 95 ? -4.240 -4.575 -16.412 1.00 92.12 95 THR A CA 1
ATOM 740 C C . THR A 1 95 ? -5.086 -5.626 -15.700 1.00 92.12 95 THR A C 1
ATOM 742 O O . THR A 1 95 ? -6.017 -5.260 -14.986 1.00 92.12 95 THR A O 1
ATOM 745 N N . PHE A 1 96 ? -4.721 -6.907 -15.797 1.00 92.62 96 PHE A N 1
ATOM 746 C CA . PHE A 1 96 ? -5.347 -7.978 -15.024 1.00 92.62 96 PHE A CA 1
ATOM 747 C C . PHE A 1 96 ? -5.236 -7.735 -13.511 1.00 92.62 96 PHE A C 1
ATOM 749 O O . PHE A 1 96 ? -6.249 -7.766 -12.814 1.00 92.62 96 PHE A O 1
ATOM 756 N N . GLY A 1 97 ? -4.038 -7.410 -13.010 1.00 91.06 97 GLY A N 1
ATOM 757 C CA . GLY A 1 97 ? -3.816 -7.086 -11.599 1.00 91.06 97 GLY A CA 1
ATOM 758 C C . GLY A 1 97 ? -4.667 -5.910 -11.109 1.00 91.06 97 GLY A C 1
ATOM 759 O O . GLY A 1 97 ? -5.258 -5.984 -10.034 1.00 91.06 97 GLY A O 1
ATOM 760 N N . CYS A 1 98 ? -4.806 -4.854 -11.917 1.00 90.88 98 CYS A N 1
ATOM 761 C CA . CYS A 1 98 ? -5.671 -3.714 -11.603 1.00 90.88 98 CYS A CA 1
ATOM 762 C C . CYS A 1 98 ? -7.158 -4.096 -11.547 1.00 90.88 98 CYS A C 1
ATOM 764 O O . CYS A 1 98 ? -7.871 -3.633 -10.657 1.00 90.88 98 CYS A O 1
ATOM 766 N N . ILE A 1 99 ? -7.630 -4.945 -12.468 1.00 93.69 99 ILE A N 1
ATOM 767 C CA . ILE A 1 99 ? -9.023 -5.417 -12.483 1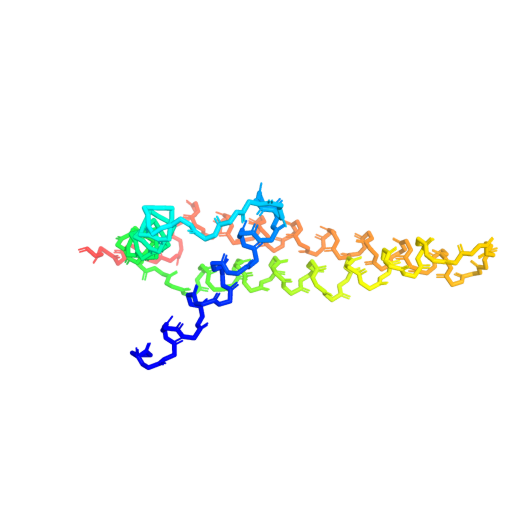.00 93.69 99 ILE A CA 1
ATOM 768 C C . ILE A 1 99 ? -9.309 -6.264 -11.240 1.00 93.69 99 ILE A C 1
ATOM 770 O O . ILE A 1 99 ? -10.290 -6.007 -10.544 1.00 93.69 99 ILE A O 1
ATOM 774 N N . VAL A 1 100 ? -8.440 -7.230 -10.925 1.00 91.12 100 VAL A N 1
ATOM 775 C CA . VAL A 1 100 ? -8.582 -8.088 -9.736 1.00 91.12 100 VAL A CA 1
ATOM 776 C C . VAL A 1 100 ? -8.574 -7.249 -8.461 1.00 91.12 100 VAL A C 1
ATOM 778 O O . VAL A 1 100 ? -9.438 -7.429 -7.608 1.00 91.12 100 VAL A O 1
ATOM 781 N N . MET A 1 101 ? -7.661 -6.279 -8.356 1.00 90.62 101 MET A N 1
ATOM 782 C CA . MET A 1 101 ? -7.617 -5.359 -7.221 1.00 90.62 101 MET A CA 1
ATOM 783 C C . MET A 1 101 ? -8.922 -4.561 -7.086 1.00 90.62 101 MET A C 1
ATOM 785 O O . MET A 1 101 ? -9.462 -4.463 -5.986 1.00 90.62 101 MET A O 1
ATOM 789 N N . GLY A 1 102 ? -9.470 -4.048 -8.193 1.00 91.50 102 GLY A N 1
ATOM 790 C CA . GLY A 1 102 ? -10.750 -3.339 -8.197 1.00 91.50 102 GLY A CA 1
ATOM 791 C C . GLY A 1 102 ? -11.915 -4.214 -7.731 1.00 91.50 102 GLY A C 1
ATOM 792 O O . GLY A 1 102 ? -12.689 -3.798 -6.872 1.00 91.50 102 GLY A O 1
ATOM 793 N N . ILE A 1 103 ? -12.012 -5.446 -8.238 1.00 91.94 103 ILE A N 1
ATOM 794 C CA . ILE A 1 103 ? -13.058 -6.398 -7.840 1.00 91.94 103 ILE A CA 1
ATOM 795 C C . ILE A 1 103 ? -12.945 -6.734 -6.348 1.00 91.94 103 ILE A C 1
ATOM 797 O O . ILE A 1 103 ? -13.950 -6.676 -5.642 1.00 91.94 103 ILE A O 1
ATOM 801 N N . SER A 1 104 ? -11.742 -7.021 -5.843 1.00 89.50 104 SER A N 1
ATOM 802 C CA . SER A 1 104 ? -11.523 -7.333 -4.424 1.00 89.50 104 SER A CA 1
ATOM 803 C C . SER A 1 104 ? -11.934 -6.181 -3.504 1.00 89.50 104 SER A C 1
ATOM 805 O O . SER A 1 104 ? -12.613 -6.411 -2.505 1.00 89.50 104 SER A O 1
ATOM 807 N N . VAL A 1 105 ? -11.591 -4.936 -3.856 1.00 89.88 105 VAL A N 1
ATOM 808 C CA . VAL A 1 105 ? -11.987 -3.747 -3.079 1.00 89.88 105 VAL A CA 1
ATOM 809 C C . VAL A 1 105 ? -13.502 -3.550 -3.104 1.00 89.88 105 VAL A C 1
ATOM 811 O O . VAL A 1 105 ? -14.098 -3.282 -2.063 1.00 89.88 105 VAL A O 1
ATOM 814 N N . LEU A 1 106 ? -14.142 -3.713 -4.265 1.00 90.75 106 LEU A N 1
ATOM 815 C CA . LEU A 1 106 ? -15.595 -3.578 -4.394 1.00 90.75 106 LEU A CA 1
ATOM 816 C C . LEU A 1 106 ? -16.344 -4.655 -3.604 1.00 90.75 106 LEU A C 1
ATOM 818 O O . LEU A 1 106 ? -17.321 -4.338 -2.934 1.00 90.75 106 LEU A O 1
ATOM 822 N N . LEU A 1 107 ? -15.885 -5.908 -3.643 1.00 87.25 107 LEU A N 1
ATOM 823 C CA . LEU A 1 107 ? -16.495 -7.008 -2.892 1.00 87.25 107 LEU A CA 1
ATOM 824 C C . LEU A 1 107 ? -16.326 -6.823 -1.382 1.00 87.25 107 LEU A C 1
ATOM 826 O O . LEU A 1 107 ? -17.300 -6.960 -0.644 1.00 87.25 107 LEU A O 1
ATOM 830 N N . ALA A 1 108 ? -15.125 -6.468 -0.921 1.00 85.88 108 ALA A N 1
ATOM 831 C CA . ALA A 1 108 ? -14.874 -6.185 0.489 1.00 85.88 108 ALA A CA 1
ATOM 832 C C . ALA A 1 108 ? -15.674 -4.963 0.975 1.00 85.88 108 ALA A C 1
ATOM 834 O O . ALA A 1 108 ? -16.302 -5.013 2.031 1.00 85.88 108 ALA A O 1
ATOM 835 N N . GLY A 1 109 ? -15.731 -3.892 0.177 1.00 84.00 109 GLY A N 1
ATOM 836 C CA . GLY A 1 109 ? -16.537 -2.704 0.463 1.00 84.00 109 GLY A CA 1
ATOM 837 C C . GLY A 1 109 ? -18.037 -2.999 0.505 1.00 84.00 109 GLY A C 1
ATOM 838 O O . GLY A 1 109 ? -18.727 -2.570 1.426 1.00 84.00 109 GLY A O 1
ATOM 839 N N . ALA A 1 110 ? -18.542 -3.793 -0.440 1.00 85.06 110 ALA A N 1
ATOM 840 C CA . ALA A 1 110 ? -19.937 -4.217 -0.456 1.00 85.06 110 ALA A CA 1
ATOM 841 C C . ALA A 1 110 ? -20.285 -5.083 0.764 1.00 85.06 110 ALA A C 1
ATOM 843 O O . ALA A 1 110 ? -21.340 -4.870 1.355 1.00 85.06 110 ALA A O 1
ATOM 844 N N . LYS A 1 111 ? -19.399 -6.001 1.183 1.00 80.94 111 LYS A N 1
ATOM 845 C CA . LYS A 1 111 ? -19.565 -6.781 2.425 1.00 80.94 111 LYS A CA 1
ATOM 846 C C . LYS A 1 111 ? -19.661 -5.869 3.656 1.00 80.94 111 LYS A C 1
ATOM 848 O O . LYS A 1 111 ? -20.529 -6.094 4.494 1.00 80.94 111 LYS A O 1
ATOM 853 N N . MET A 1 112 ? -18.830 -4.823 3.734 1.00 75.50 112 MET A N 1
ATOM 854 C CA . MET A 1 112 ? -18.879 -3.845 4.833 1.00 75.50 112 MET A CA 1
ATOM 855 C C . MET A 1 112 ? -20.189 -3.044 4.846 1.00 75.50 112 MET A C 1
ATOM 857 O O . MET A 1 112 ? -20.775 -2.849 5.905 1.00 75.50 112 MET A O 1
ATOM 861 N N . VAL A 1 113 ? -20.681 -2.605 3.682 1.00 78.19 113 VAL A N 1
ATOM 862 C CA . VAL A 1 113 ? -21.916 -1.800 3.585 1.00 78.19 113 VAL A CA 1
ATOM 863 C C . VAL A 1 113 ? -23.177 -2.632 3.825 1.00 78.19 113 VAL A C 1
ATOM 865 O O . VAL A 1 113 ? -24.141 -2.129 4.395 1.00 78.19 113 VAL A O 1
ATOM 868 N N . ARG A 1 114 ? -23.199 -3.901 3.397 1.00 76.50 114 ARG A N 1
ATOM 869 C CA . ARG A 1 114 ? -24.394 -4.755 3.497 1.00 76.50 114 ARG A CA 1
ATOM 870 C C . ARG A 1 114 ? -24.630 -5.321 4.901 1.00 76.50 114 ARG A C 1
ATOM 872 O O . ARG A 1 114 ? -25.663 -5.947 5.112 1.00 76.50 114 ARG A O 1
ATOM 879 N N . GLY A 1 115 ? -23.714 -5.094 5.849 1.00 63.81 115 GLY A N 1
ATOM 880 C CA . GLY A 1 115 ? -23.861 -5.527 7.244 1.00 63.81 115 GLY A CA 1
ATOM 881 C C . GLY A 1 115 ? -23.971 -7.047 7.418 1.00 63.81 115 GLY A C 1
ATOM 882 O O . GLY A 1 115 ? -24.501 -7.513 8.421 1.00 63.81 115 GLY A O 1
ATOM 883 N N . GLU A 1 116 ? -23.522 -7.827 6.427 1.00 57.66 116 GLU A N 1
ATOM 884 C CA . GLU A 1 116 ? -23.567 -9.298 6.459 1.00 57.66 116 GLU A CA 1
ATOM 885 C C . GLU A 1 116 ? -22.453 -9.907 7.327 1.00 57.66 116 GLU A C 1
ATOM 887 O O . GLU A 1 116 ? -22.520 -11.084 7.676 1.00 57.66 116 GLU A O 1
ATOM 892 N N . GLY A 1 117 ? -21.458 -9.106 7.720 1.00 52.28 117 GLY A N 1
ATOM 893 C CA . GLY A 1 117 ? -20.718 -9.339 8.956 1.00 52.28 117 GLY A CA 1
ATOM 894 C C . GLY A 1 117 ? -21.597 -8.814 10.076 1.00 52.28 117 GLY A C 1
ATOM 895 O O . GLY A 1 117 ? -21.793 -7.603 10.168 1.00 52.28 117 GLY A O 1
ATOM 896 N N . GLY A 1 118 ? -22.227 -9.717 10.832 1.00 47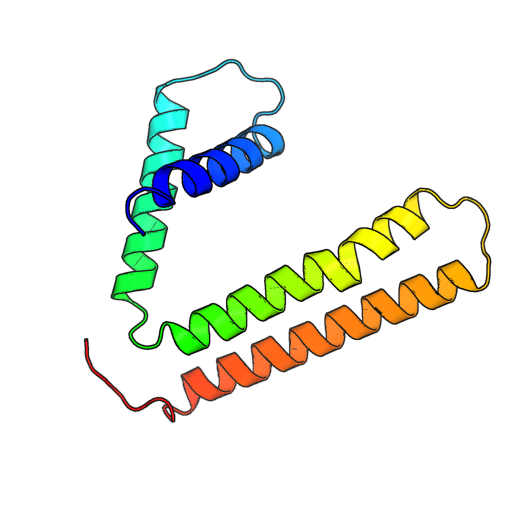.34 118 GLY A N 1
ATOM 897 C CA . GLY A 1 118 ? -23.134 -9.345 11.911 1.00 47.34 118 GLY A CA 1
ATOM 898 C C . GLY A 1 118 ? -22.523 -8.231 12.750 1.00 47.34 118 GLY A C 1
ATOM 899 O O . GLY A 1 118 ? -21.319 -8.235 12.986 1.00 47.34 118 GLY A O 1
ATOM 900 N N . ALA A 1 119 ? -23.353 -7.279 13.171 1.00 47.62 119 ALA A N 1
ATOM 901 C CA . ALA A 1 119 ? -22.987 -6.236 14.114 1.00 47.62 119 ALA A CA 1
ATOM 902 C C . ALA A 1 119 ? -22.522 -6.865 15.442 1.00 47.62 119 ALA A C 1
ATOM 904 O O . ALA A 1 119 ? -23.241 -6.871 16.438 1.00 47.62 119 ALA A O 1
ATOM 905 N N . GLN A 1 120 ? -21.323 -7.438 15.465 1.00 54.00 120 GLN A N 1
ATOM 906 C CA . GLN A 1 120 ? -20.585 -7.681 16.678 1.00 54.00 120 GLN A CA 1
ATOM 907 C C . GLN A 1 120 ? -20.082 -6.314 17.090 1.00 54.00 120 GLN A C 1
ATOM 909 O O . GLN A 1 120 ? -19.034 -5.851 16.650 1.00 54.00 120 GLN A O 1
ATOM 914 N N . SER A 1 121 ? -20.912 -5.654 17.895 1.00 44.69 121 SER A N 1
ATOM 915 C CA . SER A 1 121 ? -20.474 -4.559 18.739 1.00 44.69 121 SER A CA 1
ATOM 916 C C . SER A 1 121 ? -19.231 -5.040 19.482 1.00 44.69 121 SER A C 1
ATOM 918 O O . SER A 1 121 ? -19.295 -5.961 20.299 1.00 44.69 121 SER A O 1
ATOM 920 N N . CYS A 1 122 ? -18.099 -4.444 19.135 1.00 52.31 122 CYS A N 1
ATOM 921 C CA . CYS A 1 122 ? -17.173 -4.003 20.154 1.00 52.31 122 CYS A CA 1
ATOM 922 C C . CYS A 1 122 ? -17.907 -2.942 21.016 1.00 52.31 122 CYS A C 1
ATOM 924 O O . CYS A 1 122 ? -17.578 -2.842 22.208 1.00 52.31 122 CYS A O 1
#

Secondary structure (DSSP, 8-state):
-TTTHHHHHHHHHHHHHHHH-TTSPP-HHHHHHHHHHHHHHHHHHHHH-S-HHHHHHHHHHHHHHIIIIIHHHHHHHHH--S--HHHHHHHHHHHHHHHHHHHHHHHHHHHHHTT-S-----

Sequence (122 aa):
MLTTLPLEAFVCREVMNLYYFSHEAFDPNRHLILTTALVISAMGLSLLTCDLGIVFELVGATSACALAYILPPLCYVKLTKRRTWETYAAYVCITFGCIVMGISVLLAGAKMVRGEGGAQSC

Radius of gyration: 19.08 Å; chains: 1; bounding box: 45×25×49 Å

InterPro domains:
  IPR013057 Amino acid transporter, transmembrane domain [PF01490] (1-105)

Foldseek 3Di:
DVVCVVVVLVVVVVVVCCVPPVPDDDDPVVVVVSSVVVVVVVVVCVQVDPCVPLVCLLVVLQVCLCVPQPPPLVVVLVPDPDDDVVVVVSVVSNVVSVVSNVVSNVVSVCCVVVCVVPPPDD

pLDDT: mean 83.94, std 10.35, range [44.69, 93.69]